Protein AF-A0A1I8BKL0-F1 (afdb_monomer_lite)

pLDDT: mean 71.6, std 10.9, range [44.88, 91.62]

Sequence (167 aa):
MDSFYVILPSNTNSVDGNTTSNFTVRMPDTLELDSSWTVALSNIIYPFSFSLLGDSDEQESITIFRRYGEKLVSIRIEIPDLSFASEEALEEALNAVLLDTWKKELERERLEEEVKREEKENEKRRQELLTVGMVWERKRRAVLSIIEQFDTHGYFDLNTDELNAFI

Radius of gyration: 40.48 Å; chains: 1; bounding box: 71×32×121 Å

Foldseek 3Di:
DQDDDDDFDLDDPPDPPRDLQRDDGDDPDDDDPVDDDDDDDPDDDRDPFPLGNDPDPDFDWDWDWDDDPPDTDIDIQGDPNDGDPDPVSSVVSVVVSVVVSVVVVVVVVVVVVVVVVVVVVVVVVVVVVVVVVVLVVLVVVLVVVQVVCCVVPVDDPDPPVVVVVSD

Structure (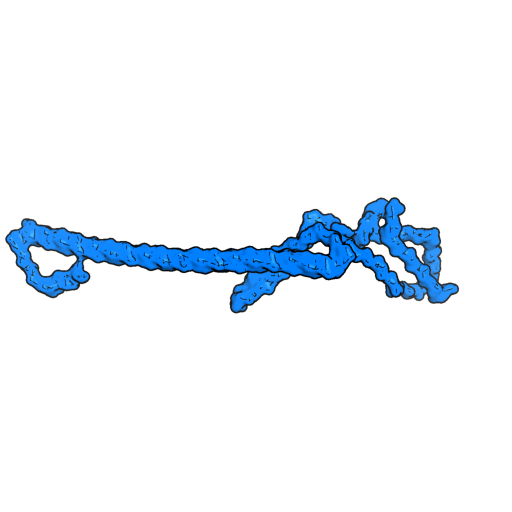mmCIF, N/CA/C/O backbone):
data_AF-A0A1I8BKL0-F1
#
_entry.id   AF-A0A1I8BKL0-F1
#
loop_
_atom_site.group_PDB
_atom_site.id
_atom_site.type_symbol
_atom_site.label_atom_id
_atom_site.label_alt_id
_atom_site.label_comp_id
_atom_site.label_asym_id
_atom_site.label_entity_id
_atom_site.label_seq_id
_atom_site.pdbx_PDB_ins_code
_atom_site.Cartn_x
_atom_site.Cartn_y
_atom_site.Cartn_z
_atom_site.occupancy
_atom_site.B_iso_or_equiv
_atom_site.auth_seq_id
_atom_site.auth_comp_id
_atom_site.auth_asym_id
_atom_site.auth_atom_id
_atom_site.pdbx_PDB_model_num
ATOM 1 N N . MET A 1 1 ? 16.391 0.594 -55.571 1.00 56.19 1 MET A N 1
ATOM 2 C CA . MET A 1 1 ? 16.512 -0.005 -54.226 1.00 56.19 1 MET A CA 1
ATOM 3 C C . MET A 1 1 ? 15.110 0.026 -53.678 1.00 56.19 1 MET A C 1
ATOM 5 O O . MET A 1 1 ? 14.594 1.120 -53.519 1.00 56.19 1 MET A O 1
ATOM 9 N N . ASP A 1 2 ? 14.483 -1.129 -53.479 1.00 72.56 2 ASP A N 1
ATOM 10 C CA . ASP A 1 2 ? 13.036 -1.177 -53.204 1.00 72.56 2 ASP A CA 1
ATOM 11 C C . ASP A 1 2 ? 12.743 -1.310 -51.699 1.00 72.56 2 ASP A C 1
ATOM 13 O O . ASP A 1 2 ? 11.611 -1.160 -51.252 1.00 72.56 2 ASP A O 1
ATOM 17 N N . SER A 1 3 ? 13.786 -1.556 -50.902 1.00 76.00 3 SER A N 1
ATOM 18 C CA . SER A 1 3 ? 13.759 -1.599 -49.441 1.00 76.00 3 SER A CA 1
ATOM 19 C C . SER A 1 3 ? 15.173 -1.429 -48.889 1.00 76.00 3 SER A C 1
ATOM 21 O O . SER A 1 3 ? 16.133 -1.904 -49.503 1.00 76.00 3 SER A O 1
ATOM 23 N N . PHE A 1 4 ? 15.307 -0.817 -47.718 1.00 81.44 4 PHE A N 1
ATOM 24 C CA . PHE A 1 4 ? 16.568 -0.703 -46.987 1.00 81.44 4 PHE A CA 1
ATOM 25 C C . PHE A 1 4 ? 16.316 -0.787 -45.478 1.00 81.44 4 PHE A C 1
ATOM 27 O O . PHE A 1 4 ? 15.192 -0.595 -45.015 1.00 81.44 4 PHE A O 1
ATOM 34 N N . TYR A 1 5 ? 17.371 -1.076 -44.718 1.00 79.81 5 TYR A N 1
ATOM 35 C CA . TYR A 1 5 ? 17.339 -1.100 -43.259 1.00 79.81 5 TYR A CA 1
ATOM 36 C C . TYR A 1 5 ? 18.160 0.056 -42.707 1.00 79.81 5 TYR A C 1
ATOM 38 O O . TYR A 1 5 ? 19.262 0.325 -43.181 1.00 79.81 5 TYR A O 1
ATOM 46 N N . VAL A 1 6 ? 17.629 0.704 -41.675 1.00 76.25 6 VAL A N 1
ATOM 47 C CA . VAL A 1 6 ? 18.333 1.735 -40.916 1.00 76.25 6 VAL A CA 1
ATOM 48 C C . VAL A 1 6 ? 18.503 1.238 -39.489 1.00 76.25 6 VAL A C 1
ATOM 50 O O . VAL A 1 6 ? 17.547 0.766 -38.876 1.00 76.25 6 VAL A O 1
ATOM 53 N N . ILE A 1 7 ? 19.719 1.358 -38.961 1.00 79.50 7 ILE A N 1
ATOM 54 C CA . ILE A 1 7 ? 20.024 1.080 -37.559 1.00 79.50 7 ILE A CA 1
ATOM 55 C C . ILE A 1 7 ? 20.114 2.415 -36.819 1.00 79.50 7 ILE A C 1
ATOM 57 O O . ILE A 1 7 ? 20.883 3.290 -37.210 1.00 79.50 7 ILE A O 1
ATOM 61 N N . LEU A 1 8 ? 19.332 2.555 -35.748 1.00 77.69 8 LEU A N 1
ATOM 62 C CA . LEU A 1 8 ? 19.233 3.770 -34.940 1.00 77.69 8 LEU A CA 1
ATOM 63 C C . LEU A 1 8 ? 19.754 3.511 -33.518 1.00 77.69 8 LEU A C 1
ATOM 65 O O . LEU A 1 8 ? 18.974 3.106 -32.656 1.00 77.69 8 LEU A O 1
ATOM 69 N N . PRO A 1 9 ? 21.059 3.693 -33.248 1.00 75.81 9 PRO A N 1
ATOM 70 C CA . PRO A 1 9 ? 21.592 3.530 -31.901 1.00 75.81 9 PRO A CA 1
ATOM 71 C C . PRO A 1 9 ? 21.177 4.701 -30.996 1.00 75.81 9 PRO A C 1
ATOM 73 O O . PRO A 1 9 ? 21.372 5.862 -31.347 1.00 75.81 9 PRO A O 1
ATOM 76 N N . SER A 1 10 ? 20.660 4.395 -29.802 1.00 67.81 10 SER A N 1
ATOM 77 C CA . SER A 1 10 ? 20.346 5.391 -28.761 1.00 67.81 10 SER A CA 1
ATOM 78 C C . SER A 1 10 ? 21.594 6.001 -28.113 1.00 67.81 10 SER A C 1
ATOM 80 O O . SER A 1 10 ? 21.545 7.089 -27.547 1.00 67.81 10 SER A O 1
ATOM 82 N N . ASN A 1 11 ? 22.741 5.326 -28.235 1.00 63.75 11 ASN A N 1
ATOM 83 C CA . ASN A 1 11 ? 24.040 5.854 -27.839 1.00 63.75 11 ASN A CA 1
ATOM 84 C C . ASN A 1 11 ? 24.439 6.923 -28.857 1.00 63.75 11 ASN A C 1
ATOM 86 O O . ASN A 1 11 ? 24.824 6.610 -29.980 1.00 63.75 11 ASN A O 1
ATOM 90 N N . THR A 1 12 ? 24.307 8.185 -28.471 1.00 54.59 12 THR A N 1
ATOM 91 C CA . THR A 1 12 ? 24.914 9.301 -29.187 1.00 54.59 12 THR A CA 1
ATOM 92 C C . THR A 1 12 ? 25.117 10.465 -28.218 1.00 54.59 12 THR A C 1
ATOM 94 O O . THR A 1 12 ? 24.284 11.360 -28.119 1.00 54.59 12 THR A O 1
ATOM 97 N N . ASN A 1 13 ? 26.296 10.540 -27.590 1.00 55.38 13 ASN A N 1
ATOM 98 C CA . ASN A 1 13 ? 26.829 11.782 -26.994 1.00 55.38 13 ASN A CA 1
ATOM 99 C C . ASN A 1 13 ? 27.074 12.888 -28.058 1.00 55.38 13 ASN A C 1
ATOM 101 O O . ASN A 1 13 ? 27.888 13.783 -27.859 1.00 55.38 13 ASN A O 1
ATOM 105 N N . SER A 1 14 ? 26.454 12.789 -29.238 1.00 60.97 14 SER A N 1
ATOM 106 C CA . SER A 1 14 ? 26.679 13.650 -30.398 1.00 60.97 14 SER A CA 1
ATOM 107 C C . SER A 1 14 ? 25.570 14.682 -30.614 1.00 60.97 14 SER A C 1
ATOM 109 O O . SER A 1 14 ? 25.695 15.508 -31.518 1.00 60.97 14 SER A O 1
ATOM 111 N N . VAL A 1 15 ? 24.478 14.624 -29.842 1.00 67.62 15 VAL A N 1
ATOM 112 C CA . VAL A 1 15 ? 23.394 15.616 -29.858 1.00 67.62 15 VAL A CA 1
ATOM 113 C C . VAL A 1 15 ? 23.089 16.029 -28.420 1.00 67.62 15 VAL A C 1
ATOM 115 O O . VAL A 1 15 ? 22.741 15.187 -27.593 1.00 67.62 15 VAL A O 1
ATOM 118 N N . ASP A 1 16 ? 23.245 17.322 -28.131 1.00 73.44 16 ASP A N 1
ATOM 119 C CA . ASP A 1 16 ? 22.960 17.887 -26.811 1.00 73.44 16 ASP A CA 1
ATOM 120 C C . ASP A 1 16 ? 21.488 17.665 -26.435 1.00 73.44 16 ASP A C 1
ATOM 122 O O . ASP A 1 16 ? 20.587 17.935 -27.231 1.00 73.44 16 ASP A O 1
ATOM 126 N N . GLY A 1 17 ? 21.253 17.192 -25.208 1.00 70.81 17 GLY A N 1
ATOM 127 C CA . GLY A 1 17 ? 19.912 16.950 -24.667 1.00 70.81 17 GLY A CA 1
ATOM 128 C C . GLY A 1 17 ? 19.340 15.549 -24.909 1.00 70.81 17 GLY A C 1
ATOM 129 O O . GLY A 1 17 ? 18.208 15.302 -24.508 1.00 70.81 17 GLY A O 1
ATOM 130 N N . ASN A 1 18 ? 20.090 14.629 -25.523 1.00 72.38 18 ASN A N 1
ATOM 131 C CA . ASN A 1 18 ? 19.670 13.229 -25.612 1.00 72.38 18 ASN A CA 1
ATOM 132 C C . ASN A 1 18 ? 19.660 12.562 -24.221 1.00 72.38 18 ASN A C 1
ATOM 134 O O . ASN A 1 18 ? 20.654 12.607 -23.495 1.00 72.38 18 ASN A O 1
ATOM 138 N N . THR A 1 19 ? 18.564 11.881 -23.891 1.00 68.31 19 THR A N 1
ATOM 139 C CA . THR A 1 19 ? 18.414 10.986 -22.735 1.00 68.31 19 THR A CA 1
ATOM 140 C C . THR A 1 19 ? 18.167 9.547 -23.201 1.00 68.31 19 THR A C 1
ATOM 142 O O . THR A 1 19 ? 17.929 9.282 -24.381 1.00 68.31 19 THR A O 1
ATOM 145 N N . THR A 1 20 ? 18.206 8.584 -22.277 1.00 67.00 20 THR A N 1
ATOM 146 C CA . THR A 1 20 ? 17.934 7.165 -22.577 1.00 67.00 20 THR A CA 1
ATOM 147 C C . THR A 1 20 ? 16.506 6.934 -23.092 1.00 67.00 20 THR A C 1
ATOM 149 O O . THR A 1 20 ? 16.283 6.026 -23.893 1.00 67.00 20 THR A O 1
ATOM 152 N N . SER A 1 21 ? 15.543 7.753 -22.657 1.00 66.19 21 SER A N 1
ATOM 153 C CA . SER A 1 21 ? 14.125 7.687 -23.040 1.00 66.19 21 SER A CA 1
ATOM 154 C C . SER A 1 21 ? 13.748 8.638 -24.182 1.00 66.19 21 SER A C 1
ATOM 156 O O . SER A 1 21 ? 12.718 8.431 -24.824 1.00 66.19 21 SER A O 1
ATOM 158 N N . ASN A 1 22 ? 14.564 9.658 -24.466 1.00 71.44 22 ASN A N 1
ATOM 159 C CA . ASN A 1 22 ? 14.308 10.665 -25.492 1.00 71.44 22 ASN A CA 1
ATOM 160 C C . ASN A 1 22 ? 15.607 11.042 -26.212 1.00 71.44 22 ASN A C 1
ATOM 162 O O . ASN A 1 22 ? 16.426 11.794 -25.688 1.00 71.44 22 ASN A O 1
ATOM 166 N N . PHE A 1 23 ? 15.798 10.539 -27.430 1.00 71.19 23 PHE A N 1
ATOM 167 C CA . PHE A 1 23 ? 17.013 10.794 -28.195 1.00 71.19 23 PHE A CA 1
ATOM 168 C C . PHE A 1 23 ? 16.726 11.079 -29.666 1.00 71.19 23 PHE A C 1
ATOM 170 O O . PHE A 1 23 ? 15.824 10.515 -30.285 1.00 71.19 23 PHE A O 1
ATOM 177 N N . THR A 1 24 ? 17.562 11.936 -30.244 1.00 78.69 24 THR A N 1
ATOM 178 C CA . THR A 1 24 ? 17.632 12.189 -31.681 1.00 78.69 24 THR A CA 1
ATOM 179 C C . THR A 1 24 ? 18.916 11.584 -32.237 1.00 78.69 24 THR A C 1
ATOM 181 O O . THR A 1 24 ? 20.012 11.900 -31.771 1.00 78.69 24 THR A O 1
ATOM 184 N N . VAL A 1 25 ? 18.793 10.743 -33.267 1.00 76.38 25 VAL A N 1
ATOM 185 C CA . VAL A 1 25 ? 19.938 10.150 -33.976 1.00 76.38 25 VAL A CA 1
ATOM 186 C C . VAL A 1 25 ? 20.202 10.932 -35.256 1.00 76.38 25 VAL A C 1
ATOM 188 O O . VAL A 1 25 ? 19.297 11.138 -36.066 1.00 76.38 25 VAL A O 1
ATOM 191 N N . ARG A 1 26 ? 21.455 11.343 -35.472 1.00 74.62 26 ARG A N 1
ATOM 192 C CA . ARG A 1 26 ? 21.889 11.872 -36.771 1.00 74.62 26 ARG A CA 1
ATOM 193 C C . ARG A 1 26 ? 22.262 10.713 -37.685 1.00 74.62 26 ARG A C 1
ATOM 195 O O . ARG A 1 26 ? 23.155 9.936 -37.358 1.00 74.62 26 ARG A O 1
ATOM 202 N N . MET A 1 27 ? 21.582 10.614 -38.822 1.00 73.00 27 MET A N 1
ATOM 203 C CA . MET A 1 27 ? 21.928 9.633 -39.848 1.00 73.00 27 MET A CA 1
ATOM 204 C C . MET A 1 27 ? 23.278 9.989 -40.488 1.00 73.00 27 MET A C 1
ATOM 206 O O . MET A 1 27 ? 23.558 11.178 -40.663 1.00 73.00 27 MET A O 1
ATOM 210 N N . PRO A 1 28 ? 24.102 8.992 -40.858 1.00 70.25 28 PRO A N 1
ATOM 211 C CA . PRO A 1 28 ? 25.355 9.231 -41.572 1.00 70.25 28 PRO A CA 1
ATOM 212 C C . PRO A 1 28 ? 25.120 9.793 -42.980 1.00 70.25 28 PRO A C 1
ATOM 214 O O . PRO A 1 28 ? 25.863 10.669 -43.411 1.00 70.25 28 PRO A O 1
ATOM 217 N N . ASP A 1 29 ? 24.052 9.344 -43.645 1.00 76.06 29 ASP A N 1
ATOM 218 C CA . ASP A 1 29 ? 23.676 9.759 -44.993 1.00 76.06 29 ASP A CA 1
ATOM 219 C C . ASP A 1 29 ? 22.251 10.323 -45.013 1.00 76.06 29 ASP A C 1
ATOM 221 O O . ASP A 1 29 ? 21.379 9.912 -44.239 1.00 76.06 29 ASP A O 1
ATOM 225 N N . THR A 1 30 ? 22.003 11.273 -45.918 1.00 77.62 30 THR A N 1
ATOM 226 C CA . THR A 1 30 ? 20.653 11.801 -46.152 1.00 77.62 30 THR A CA 1
ATOM 227 C C . THR A 1 30 ? 19.870 10.800 -46.992 1.00 77.62 30 THR A C 1
ATOM 229 O O . THR A 1 30 ? 20.302 10.426 -48.078 1.00 77.62 30 THR A O 1
ATOM 232 N N . LEU A 1 31 ? 18.720 10.357 -46.486 1.00 75.19 31 LEU A N 1
ATOM 233 C CA . LEU A 1 31 ? 17.823 9.472 -47.222 1.00 75.19 31 LEU A CA 1
ATOM 234 C C . LEU A 1 31 ? 16.907 10.313 -48.117 1.00 75.19 31 LEU A C 1
ATOM 236 O O . LEU A 1 31 ? 16.059 11.051 -47.616 1.00 75.19 31 LEU A O 1
ATOM 240 N N . GLU A 1 32 ? 17.070 10.190 -49.432 1.00 75.06 32 GLU A N 1
ATOM 241 C CA . GLU A 1 32 ? 16.181 10.803 -50.424 1.00 75.06 32 GLU A CA 1
ATOM 242 C C . GLU A 1 32 ? 14.934 9.923 -50.599 1.00 75.06 32 GLU A C 1
ATOM 244 O O . GLU A 1 32 ? 14.974 8.841 -51.187 1.00 75.06 32 GLU A O 1
ATOM 249 N N . LEU A 1 33 ? 13.818 10.358 -50.008 1.00 75.25 33 LEU A N 1
ATOM 250 C CA . LEU A 1 33 ? 12.539 9.646 -50.021 1.00 75.25 33 LEU A CA 1
ATOM 251 C C . LEU A 1 33 ? 11.576 10.286 -51.029 1.00 75.25 33 LEU A C 1
ATOM 253 O O . LEU A 1 33 ? 10.507 10.766 -50.665 1.00 75.25 33 LEU A O 1
ATOM 257 N N . ASP A 1 34 ? 11.949 10.275 -52.308 1.00 72.25 34 ASP A N 1
ATOM 258 C CA . ASP A 1 34 ? 11.250 10.995 -53.390 1.00 72.25 34 ASP A CA 1
ATOM 259 C C . ASP A 1 34 ? 9.860 10.423 -53.766 1.00 72.25 34 ASP A C 1
ATOM 261 O O . ASP A 1 34 ? 9.187 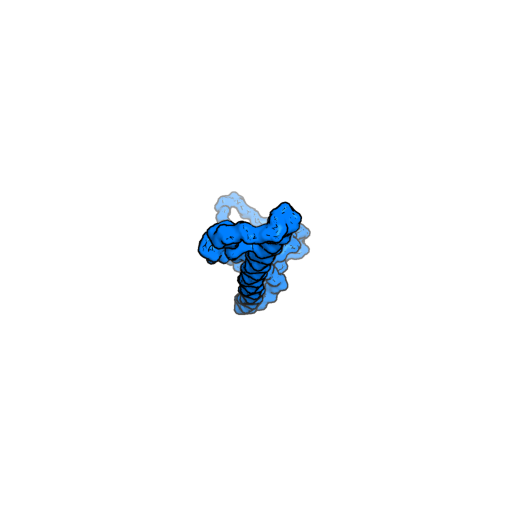10.919 -54.670 1.00 72.25 34 ASP A O 1
ATOM 265 N N . SER A 1 35 ? 9.401 9.373 -53.077 1.00 74.81 35 SER A N 1
ATOM 266 C CA . SER A 1 35 ? 8.136 8.662 -53.320 1.00 74.81 35 SER A CA 1
ATOM 267 C C . SER A 1 35 ? 7.406 8.318 -52.013 1.00 74.81 35 SER A C 1
ATOM 269 O O . SER A 1 35 ? 7.910 8.554 -50.921 1.00 74.81 35 SER A O 1
ATOM 271 N N . SER A 1 36 ? 6.205 7.735 -52.085 1.00 77.31 36 SER A N 1
ATOM 272 C CA . SER A 1 36 ? 5.470 7.285 -50.892 1.00 77.31 36 SER A CA 1
ATOM 273 C C . SER A 1 36 ? 6.113 6.039 -50.271 1.00 77.31 36 SER A C 1
ATOM 275 O O . SER A 1 36 ? 5.828 4.914 -50.674 1.00 77.31 36 SER A O 1
ATOM 277 N N . TRP A 1 37 ? 6.981 6.243 -49.282 1.00 78.56 37 TRP A N 1
ATOM 278 C CA . TRP A 1 37 ? 7.606 5.173 -48.503 1.00 78.56 37 TRP A CA 1
ATOM 279 C C . TRP A 1 37 ? 6.759 4.801 -47.283 1.00 78.56 37 TRP A C 1
ATOM 281 O O . TRP A 1 37 ? 6.137 5.654 -46.654 1.00 78.56 37 TRP A O 1
ATOM 291 N N . THR A 1 38 ? 6.752 3.515 -46.929 1.00 76.75 38 THR A N 1
ATOM 292 C CA . THR A 1 38 ? 6.183 3.013 -45.670 1.00 76.75 38 THR A CA 1
ATOM 293 C C . THR A 1 38 ? 7.320 2.514 -44.794 1.00 76.75 38 THR A C 1
ATOM 295 O O . THR A 1 38 ? 8.198 1.797 -45.270 1.00 76.75 38 THR A O 1
ATOM 298 N N . VAL A 1 39 ? 7.302 2.890 -43.519 1.00 78.56 39 VAL A N 1
ATOM 299 C CA . VAL A 1 39 ? 8.321 2.493 -42.544 1.00 78.56 39 VAL A CA 1
ATOM 300 C C . VAL A 1 39 ? 7.686 1.557 -41.524 1.00 78.56 39 VAL A C 1
ATOM 302 O O . VAL A 1 39 ? 6.559 1.778 -41.086 1.00 78.56 39 VAL A O 1
ATOM 305 N N . ALA A 1 40 ? 8.418 0.514 -41.142 1.00 72.69 40 ALA A N 1
ATOM 306 C CA . ALA A 1 40 ? 8.028 -0.415 -40.094 1.00 72.69 40 ALA A CA 1
ATOM 307 C C . ALA A 1 40 ? 9.218 -0.687 -39.170 1.00 72.69 40 ALA A C 1
ATOM 309 O O . ALA A 1 40 ? 10.365 -0.760 -39.615 1.00 72.69 40 ALA A O 1
ATOM 310 N N . LEU A 1 41 ? 8.939 -0.858 -37.879 1.00 76.69 41 LEU A N 1
ATOM 311 C CA . LEU A 1 41 ? 9.938 -1.288 -36.910 1.00 76.69 41 LEU A CA 1
ATOM 312 C C . LEU A 1 41 ? 10.233 -2.776 -37.127 1.00 76.69 41 LEU A C 1
ATOM 314 O O . LEU A 1 41 ? 9.356 -3.613 -36.934 1.00 76.69 41 LEU A O 1
ATOM 318 N N . SER A 1 42 ? 11.463 -3.104 -37.528 1.00 76.25 42 SER A N 1
ATOM 319 C CA . SER A 1 42 ? 11.858 -4.500 -37.762 1.00 76.25 42 SER A CA 1
ATOM 320 C C . SER A 1 42 ? 12.416 -5.188 -36.518 1.00 76.25 42 SER A C 1
ATOM 322 O O . SER A 1 42 ? 12.222 -6.390 -36.360 1.00 76.25 42 SER A O 1
ATOM 324 N N . ASN A 1 43 ? 13.169 -4.472 -35.683 1.00 69.44 43 ASN A N 1
ATOM 325 C CA . ASN A 1 43 ? 13.800 -5.014 -34.483 1.00 69.44 43 ASN A CA 1
ATOM 326 C C . ASN A 1 43 ? 14.094 -3.863 -33.510 1.00 69.44 43 ASN A C 1
ATOM 328 O O . ASN A 1 43 ? 14.461 -2.772 -33.947 1.00 69.44 43 ASN A O 1
ATOM 332 N N . ILE A 1 44 ? 13.936 -4.111 -32.213 1.00 78.56 44 ILE A N 1
ATOM 333 C CA . ILE A 1 44 ? 14.306 -3.195 -31.139 1.00 78.56 44 ILE A CA 1
ATOM 334 C C . ILE A 1 44 ? 15.089 -3.969 -30.078 1.00 78.56 44 ILE A C 1
ATOM 336 O O . ILE A 1 44 ? 14.646 -5.009 -29.597 1.00 78.56 44 ILE A O 1
ATOM 340 N N . ILE A 1 45 ? 16.260 -3.447 -29.715 1.00 70.62 45 ILE A N 1
ATOM 341 C CA . ILE A 1 45 ? 17.060 -3.950 -28.598 1.00 70.62 45 ILE A CA 1
ATOM 342 C C . ILE A 1 45 ? 16.916 -2.936 -27.473 1.00 70.62 45 ILE A C 1
ATOM 344 O O . ILE A 1 45 ? 17.391 -1.807 -27.589 1.00 70.62 45 ILE A O 1
ATOM 348 N N . TYR A 1 46 ? 16.230 -3.340 -26.410 1.00 65.25 46 TYR A N 1
ATOM 349 C CA . TYR A 1 46 ? 15.955 -2.497 -25.255 1.00 65.25 46 TYR A CA 1
ATOM 350 C C . TYR A 1 46 ? 16.812 -2.956 -24.065 1.00 65.25 46 TYR A C 1
ATOM 352 O O . TYR A 1 46 ? 16.803 -4.151 -23.758 1.00 65.25 46 TYR A O 1
ATOM 360 N N . PRO A 1 47 ? 17.598 -2.071 -23.421 1.00 61.41 47 PRO A N 1
ATOM 361 C CA . PRO A 1 47 ? 18.427 -2.455 -22.283 1.00 61.41 47 PRO A CA 1
ATOM 362 C C . PRO A 1 47 ? 17.565 -2.851 -21.073 1.00 61.41 47 PRO A C 1
ATOM 364 O O . PRO A 1 47 ? 16.530 -2.252 -20.808 1.00 61.41 47 PRO A O 1
ATOM 367 N N . PHE A 1 48 ? 18.016 -3.868 -20.335 1.00 51.84 48 PHE A N 1
ATOM 368 C CA . PHE A 1 48 ? 17.276 -4.520 -19.243 1.00 51.84 48 PHE A CA 1
ATOM 369 C C . PHE A 1 48 ? 17.192 -3.688 -17.942 1.00 51.84 48 PHE A C 1
ATOM 371 O O . PHE A 1 48 ? 16.448 -4.037 -17.032 1.00 51.84 48 PHE A O 1
ATOM 378 N N . SER A 1 49 ? 17.938 -2.583 -17.825 1.00 52.75 49 SER A N 1
ATOM 379 C CA . SER A 1 49 ? 18.014 -1.782 -16.595 1.00 52.75 49 SER A CA 1
ATOM 380 C C . SER A 1 49 ? 17.142 -0.520 -16.659 1.00 52.75 49 SER A C 1
ATOM 382 O O . SER A 1 49 ? 17.446 0.411 -17.405 1.00 52.75 49 SER A O 1
ATOM 384 N N . PHE A 1 50 ? 16.097 -0.485 -15.828 1.00 50.31 50 PHE A N 1
ATOM 385 C CA . PHE A 1 50 ? 15.052 0.550 -15.758 1.00 50.31 50 PHE A CA 1
ATOM 386 C C . PHE A 1 50 ? 15.409 1.805 -14.948 1.00 50.31 50 PHE A C 1
ATOM 388 O O . PHE A 1 50 ? 14.596 2.716 -14.861 1.00 50.31 50 PHE A O 1
ATOM 395 N N . SER A 1 51 ? 16.606 1.902 -14.367 1.00 48.31 51 SER A N 1
ATOM 396 C CA . SER A 1 51 ? 16.891 2.901 -13.323 1.00 48.31 51 SER A CA 1
ATOM 397 C C . SER A 1 51 ? 16.883 4.378 -13.766 1.00 48.31 51 SER A C 1
ATOM 399 O O . SER A 1 51 ? 17.176 5.235 -12.944 1.00 48.31 51 SER A O 1
ATOM 401 N N . LEU A 1 52 ? 16.601 4.701 -15.037 1.00 44.88 52 LEU A N 1
ATOM 402 C CA . LEU A 1 52 ? 16.690 6.065 -15.589 1.00 44.88 52 LEU A CA 1
ATOM 403 C C . LEU A 1 52 ? 15.668 6.345 -16.714 1.00 44.88 52 LEU A C 1
ATOM 405 O O . LEU A 1 52 ? 15.994 7.017 -17.693 1.00 44.88 52 LEU A O 1
ATOM 409 N N . LEU A 1 53 ? 14.450 5.797 -16.644 1.00 48.88 53 LEU A N 1
ATOM 410 C CA . LEU A 1 53 ? 13.403 6.096 -17.641 1.00 48.88 53 LEU A CA 1
ATOM 411 C C . LEU A 1 53 ? 12.471 7.252 -17.255 1.00 48.88 53 LEU A C 1
ATOM 413 O O . LEU A 1 53 ? 11.679 7.681 -18.094 1.00 48.88 53 LEU A O 1
ATOM 417 N N . GLY A 1 54 ? 12.609 7.812 -16.053 1.00 45.34 54 GLY A N 1
ATOM 418 C CA . GLY A 1 54 ? 11.936 9.043 -15.650 1.00 45.34 54 GLY A CA 1
ATOM 419 C C . GLY A 1 54 ? 12.930 10.186 -15.467 1.00 45.34 54 GLY A C 1
ATOM 420 O O . GLY A 1 54 ? 13.837 10.079 -14.652 1.00 45.34 54 GLY A O 1
ATOM 421 N N . ASP A 1 55 ? 12.715 11.310 -16.153 1.00 48.75 55 ASP A N 1
ATOM 422 C CA . ASP A 1 55 ? 13.301 12.625 -15.810 1.00 48.75 55 ASP A CA 1
ATOM 423 C C . ASP A 1 55 ? 12.677 13.212 -14.516 1.00 48.75 55 ASP A C 1
ATOM 425 O O . ASP A 1 55 ? 12.688 14.421 -14.289 1.00 48.75 55 ASP A O 1
ATOM 429 N N . SER A 1 56 ? 12.065 12.378 -13.674 1.00 51.97 56 SER A N 1
ATOM 430 C CA . SER A 1 56 ? 11.383 12.792 -12.454 1.00 51.97 56 SER A CA 1
ATOM 431 C C . SER A 1 56 ? 12.153 12.304 -11.237 1.00 51.97 56 SER A C 1
ATOM 433 O O . SER A 1 56 ? 12.332 11.102 -11.077 1.00 51.97 56 SER A O 1
ATOM 435 N N . ASP A 1 57 ? 12.476 13.216 -10.319 1.00 54.94 57 ASP A N 1
ATOM 436 C CA . ASP A 1 57 ? 12.930 12.930 -8.943 1.00 54.94 57 ASP A CA 1
ATOM 437 C C . ASP A 1 57 ? 11.888 12.137 -8.105 1.00 54.94 57 ASP A C 1
ATOM 439 O O . ASP A 1 57 ? 11.993 12.030 -6.882 1.00 54.94 57 ASP A O 1
ATOM 443 N N . GLU A 1 58 ? 10.829 11.623 -8.734 1.00 55.84 58 GLU A N 1
ATOM 444 C CA . GLU A 1 58 ? 9.738 10.908 -8.093 1.00 55.84 58 GLU A CA 1
ATOM 445 C C . GLU A 1 58 ? 10.015 9.406 -8.114 1.00 55.84 58 GLU A C 1
ATOM 447 O O . GLU A 1 58 ? 10.052 8.773 -9.167 1.00 55.84 58 GLU A O 1
ATOM 452 N N . GLN A 1 59 ? 10.173 8.838 -6.919 1.00 59.19 59 GLN A N 1
ATOM 453 C CA . GLN A 1 59 ? 10.338 7.406 -6.720 1.00 59.19 59 GLN A CA 1
ATOM 454 C C . GLN A 1 59 ? 9.120 6.639 -7.258 1.00 59.19 59 GLN A C 1
ATOM 456 O O . GLN A 1 59 ? 7.972 6.904 -6.867 1.00 59.19 59 GLN A O 1
ATOM 461 N N . GLU A 1 60 ? 9.366 5.679 -8.154 1.00 62.75 60 GLU A N 1
ATOM 462 C CA . GLU A 1 60 ? 8.309 4.847 -8.723 1.00 62.75 60 GLU A CA 1
ATOM 463 C C . GLU A 1 60 ? 7.598 4.061 -7.613 1.00 62.75 60 GLU A C 1
ATOM 465 O O . GLU A 1 60 ? 8.203 3.585 -6.651 1.00 62.75 60 GLU A O 1
ATOM 470 N N . SER A 1 61 ? 6.273 3.937 -7.709 1.00 64.94 61 SER A N 1
ATOM 471 C CA . SER A 1 61 ? 5.488 3.266 -6.673 1.00 64.94 61 SER A CA 1
ATOM 472 C C . SER A 1 61 ? 4.325 2.477 -7.253 1.00 64.94 61 SER A C 1
ATOM 474 O O . SER A 1 61 ? 3.653 2.919 -8.185 1.00 64.94 61 SER A O 1
ATOM 476 N N . ILE A 1 62 ? 4.057 1.318 -6.661 1.00 66.94 62 ILE A N 1
ATOM 477 C CA . ILE A 1 62 ? 2.914 0.463 -6.975 1.00 66.94 62 ILE A CA 1
ATOM 478 C C . ILE A 1 62 ? 1.831 0.737 -5.937 1.00 66.94 62 ILE A C 1
ATOM 480 O O . ILE A 1 62 ? 2.072 0.668 -4.734 1.00 66.94 62 ILE A O 1
ATOM 484 N N . THR A 1 63 ? 0.612 1.027 -6.391 1.00 70.12 63 THR A N 1
ATOM 485 C CA . THR A 1 63 ? -0.548 1.135 -5.495 1.00 70.12 63 THR A CA 1
ATOM 486 C C . THR A 1 63 ? -1.379 -0.137 -5.577 1.00 70.12 63 THR A C 1
ATOM 488 O O . THR A 1 63 ? -1.916 -0.469 -6.633 1.00 70.12 63 THR A O 1
ATOM 491 N N . ILE A 1 64 ? -1.515 -0.838 -4.453 1.00 71.31 64 ILE A N 1
ATOM 492 C CA . ILE A 1 64 ? -2.350 -2.033 -4.326 1.00 71.31 64 ILE A CA 1
ATOM 493 C C . ILE A 1 64 ? -3.655 -1.649 -3.636 1.00 71.31 64 ILE A C 1
ATOM 495 O O . ILE A 1 64 ? -3.655 -1.080 -2.546 1.00 71.31 64 ILE A O 1
ATOM 499 N N . PHE A 1 65 ? -4.782 -1.997 -4.252 1.00 71.00 65 PHE A N 1
ATOM 500 C CA . PHE A 1 65 ? -6.102 -1.808 -3.658 1.00 71.00 65 PHE A CA 1
ATOM 501 C C . PHE A 1 65 ? -6.583 -3.115 -3.030 1.00 71.00 65 PHE A C 1
ATOM 503 O O . PHE A 1 65 ? -6.848 -4.094 -3.728 1.00 71.00 65 PHE A O 1
ATOM 510 N N . ARG A 1 66 ? -6.731 -3.130 -1.704 1.00 64.31 66 ARG A N 1
ATOM 511 C CA . ARG A 1 66 ? -7.291 -4.259 -0.957 1.00 64.31 66 ARG A CA 1
ATOM 512 C C . ARG A 1 66 ? -8.732 -3.965 -0.568 1.00 64.31 66 ARG A C 1
ATOM 514 O O . ARG A 1 66 ? -9.038 -2.914 -0.011 1.00 64.31 66 ARG A O 1
ATOM 521 N N . ARG A 1 67 ? -9.628 -4.914 -0.833 1.00 62.06 67 ARG A N 1
ATOM 522 C CA . ARG A 1 67 ? -11.042 -4.814 -0.458 1.00 62.06 67 ARG A CA 1
ATOM 523 C C . ARG A 1 67 ? -11.337 -5.676 0.769 1.00 62.06 67 ARG A C 1
ATOM 525 O O . ARG A 1 67 ? -11.155 -6.888 0.726 1.00 62.06 67 ARG A O 1
ATOM 532 N N . TYR A 1 68 ? -11.845 -5.055 1.829 1.00 65.25 68 TYR A N 1
ATOM 533 C CA . TYR A 1 68 ? -12.376 -5.708 3.027 1.00 65.25 68 TYR A CA 1
ATOM 534 C C . TYR A 1 68 ? -13.886 -5.481 3.086 1.00 65.25 68 TYR A C 1
ATOM 536 O O . TYR A 1 68 ? -14.356 -4.452 3.578 1.00 65.25 68 TYR A O 1
ATOM 544 N N . GLY A 1 69 ? -14.661 -6.416 2.536 1.00 69.75 69 GLY A N 1
ATOM 545 C CA . GLY A 1 69 ? -16.109 -6.243 2.400 1.00 69.75 69 GLY A CA 1
ATOM 546 C C . GLY A 1 69 ? -16.447 -5.001 1.563 1.00 69.75 69 GLY A C 1
ATOM 547 O O . GLY A 1 69 ? -16.211 -4.980 0.353 1.00 69.75 69 GLY A O 1
ATOM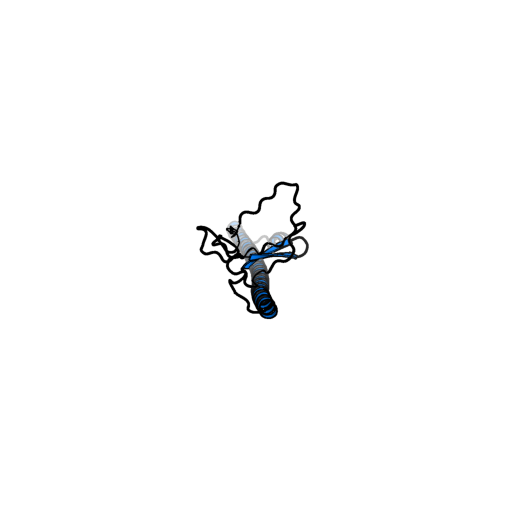 548 N N . GLU A 1 70 ? -16.980 -3.958 2.203 1.00 69.81 70 GLU A N 1
ATOM 549 C CA . GLU A 1 70 ? -17.304 -2.674 1.559 1.00 69.81 70 GLU A CA 1
ATOM 550 C C . GLU A 1 70 ? -16.168 -1.639 1.595 1.00 69.81 70 GLU A C 1
ATOM 552 O O . GLU A 1 70 ? -16.217 -0.663 0.850 1.00 69.81 70 GLU A O 1
ATOM 557 N N . LYS A 1 71 ? -15.125 -1.834 2.413 1.00 65.44 71 LYS A N 1
ATOM 558 C CA . LYS A 1 71 ? -14.000 -0.891 2.500 1.00 65.44 71 LYS A CA 1
ATOM 559 C C . LYS A 1 71 ? -12.923 -1.218 1.469 1.00 65.44 71 LYS A C 1
ATOM 561 O O . LYS A 1 71 ? -12.443 -2.348 1.414 1.00 65.44 71 LYS A O 1
ATOM 566 N N . LEU A 1 72 ? -12.517 -0.216 0.693 1.00 68.31 72 LEU A N 1
ATOM 567 C CA . LEU A 1 72 ? -11.346 -0.266 -0.183 1.00 68.31 72 LEU A CA 1
ATOM 568 C C . LEU A 1 72 ? -10.195 0.478 0.505 1.00 68.31 72 LEU A C 1
ATOM 570 O O . LEU A 1 72 ? -10.334 1.655 0.827 1.00 68.31 72 LEU A O 1
ATOM 574 N N . VAL A 1 73 ? -9.081 -0.205 0.739 1.00 72.62 73 VAL A N 1
ATOM 575 C CA . VAL A 1 73 ? -7.864 0.364 1.325 1.00 72.62 73 VAL A CA 1
ATOM 576 C C . VAL A 1 73 ? -6.786 0.373 0.250 1.00 72.62 73 VAL A C 1
ATOM 578 O O . VAL A 1 73 ? -6.497 -0.665 -0.345 1.00 72.62 73 VAL A O 1
ATOM 581 N N . SER A 1 74 ? -6.214 1.543 -0.023 1.00 75.31 74 SER A N 1
ATOM 582 C CA . SER A 1 74 ? -5.071 1.694 -0.924 1.00 75.31 74 SER A CA 1
ATOM 583 C C . SER A 1 74 ? -3.771 1.632 -0.130 1.00 75.31 74 SER A C 1
ATOM 585 O O . SER A 1 74 ? -3.588 2.411 0.804 1.00 75.31 74 SER A O 1
ATOM 587 N N . ILE A 1 75 ? -2.867 0.747 -0.528 1.00 71.44 75 ILE A N 1
ATOM 588 C CA . ILE A 1 75 ? -1.528 0.610 0.043 1.00 71.44 75 ILE A CA 1
ATOM 589 C C . ILE A 1 75 ? -0.538 1.023 -1.041 1.00 71.44 75 ILE A C 1
ATOM 591 O O . ILE A 1 75 ? -0.508 0.418 -2.114 1.00 71.44 75 ILE A O 1
ATOM 595 N N . ARG A 1 76 ? 0.242 2.074 -0.776 1.00 69.19 76 ARG A N 1
ATOM 596 C CA . ARG A 1 76 ? 1.315 2.524 -1.666 1.00 69.19 76 ARG A CA 1
ATOM 597 C C . ARG A 1 76 ? 2.604 1.816 -1.272 1.00 69.19 76 ARG A C 1
ATOM 599 O O . ARG A 1 76 ? 2.977 1.832 -0.103 1.00 69.19 76 ARG A O 1
ATOM 606 N N . ILE A 1 77 ? 3.253 1.206 -2.250 1.00 66.31 77 ILE A N 1
ATOM 607 C CA . ILE A 1 77 ? 4.506 0.479 -2.099 1.00 66.31 77 ILE A CA 1
ATOM 608 C C . ILE A 1 77 ? 5.528 1.179 -2.973 1.00 66.31 77 ILE A C 1
ATOM 610 O O . ILE A 1 77 ? 5.372 1.234 -4.191 1.00 66.31 77 ILE A O 1
ATOM 614 N N . GLU A 1 78 ? 6.539 1.757 -2.344 1.00 68.12 78 GLU A N 1
ATOM 615 C CA . GLU A 1 78 ? 7.658 2.365 -3.054 1.00 68.12 78 GLU A CA 1
ATOM 616 C C . GLU A 1 78 ? 8.506 1.252 -3.660 1.00 68.12 78 GLU A C 1
ATOM 618 O O . GLU A 1 78 ? 8.879 0.293 -2.976 1.00 68.12 78 GLU A O 1
ATOM 623 N N . ILE A 1 79 ? 8.758 1.349 -4.963 1.00 65.19 79 ILE A N 1
ATOM 624 C CA . ILE A 1 79 ? 9.681 0.445 -5.627 1.00 65.19 79 ILE A CA 1
ATOM 625 C C . ILE A 1 79 ? 11.084 0.926 -5.239 1.00 65.19 79 ILE A C 1
ATOM 627 O O . ILE A 1 79 ? 11.403 2.105 -5.413 1.00 65.19 79 ILE A O 1
ATOM 631 N N . PRO A 1 80 ? 11.921 0.065 -4.648 1.00 60.00 80 PRO A N 1
ATOM 632 C CA . PRO A 1 80 ? 13.295 0.437 -4.359 1.00 60.00 80 PRO A CA 1
ATOM 633 C C . PRO A 1 80 ? 14.066 0.670 -5.665 1.00 60.00 80 PRO A C 1
ATOM 635 O O . PRO A 1 80 ? 13.964 -0.132 -6.594 1.00 60.00 80 PRO A O 1
ATOM 638 N N . ASP A 1 81 ? 14.869 1.736 -5.705 1.00 56.38 81 ASP A N 1
ATOM 639 C CA . ASP A 1 81 ? 15.761 2.049 -6.825 1.00 56.38 81 ASP A CA 1
ATOM 640 C C . ASP A 1 81 ? 16.835 0.967 -6.950 1.00 56.38 81 ASP A C 1
ATOM 642 O O . ASP A 1 81 ? 17.883 1.005 -6.299 1.00 56.38 81 ASP A O 1
ATOM 646 N N . LEU A 1 82 ? 16.560 -0.055 -7.754 1.00 59.91 82 LEU A N 1
ATOM 647 C CA . LEU A 1 82 ? 17.437 -1.206 -7.889 1.00 59.91 82 LEU A CA 1
ATOM 648 C C . LEU A 1 82 ? 17.582 -1.593 -9.359 1.00 59.91 82 LEU A C 1
ATOM 650 O O . LEU A 1 82 ? 16.626 -1.867 -10.079 1.00 59.91 82 LEU A O 1
ATOM 654 N N . SER A 1 83 ? 18.836 -1.618 -9.801 1.00 55.41 83 SER A N 1
ATOM 655 C CA . SER A 1 83 ? 19.248 -2.266 -11.041 1.00 55.41 83 SER A CA 1
ATOM 656 C C . SER A 1 83 ? 19.333 -3.769 -10.779 1.00 55.41 83 SER A C 1
ATOM 658 O O . SER A 1 83 ? 20.267 -4.229 -10.118 1.00 55.41 83 SER A O 1
ATOM 660 N N . PHE A 1 84 ? 18.391 -4.543 -11.310 1.00 62.34 84 PHE A N 1
ATOM 661 C CA . PHE A 1 84 ? 18.402 -6.000 -11.188 1.00 62.34 84 PHE A CA 1
ATOM 662 C C . PHE A 1 84 ? 19.183 -6.638 -12.339 1.00 62.34 84 PHE A C 1
ATOM 664 O O . PHE A 1 84 ? 18.999 -6.290 -13.502 1.00 62.34 84 PHE A O 1
ATOM 671 N N . ALA A 1 85 ? 20.074 -7.575 -12.012 1.00 58.88 85 ALA A N 1
ATOM 672 C CA . ALA A 1 85 ? 20.887 -8.287 -13.000 1.00 58.88 85 ALA A CA 1
ATOM 673 C C . ALA A 1 85 ? 20.131 -9.441 -13.692 1.00 58.88 85 ALA A C 1
ATOM 675 O O . ALA A 1 85 ? 20.601 -9.945 -14.710 1.00 58.88 85 ALA A O 1
ATOM 676 N N . SER A 1 86 ? 18.986 -9.864 -13.144 1.00 67.12 86 SER A N 1
ATOM 677 C CA . SER A 1 86 ? 18.123 -10.907 -13.704 1.00 67.12 86 SER A CA 1
ATOM 678 C C . SER A 1 86 ? 16.662 -10.717 -13.280 1.00 67.12 86 SER A C 1
ATOM 680 O O . SER A 1 86 ? 16.372 -9.963 -12.347 1.00 67.12 86 SER A O 1
ATOM 682 N N . GLU A 1 87 ? 15.747 -11.395 -13.976 1.00 68.06 87 GLU A N 1
ATOM 683 C CA . GLU A 1 87 ? 14.305 -11.383 -13.689 1.00 68.06 87 GLU A CA 1
ATOM 684 C C . GLU A 1 87 ? 14.002 -11.969 -12.303 1.00 68.06 87 GLU A C 1
ATOM 686 O O . GLU A 1 87 ? 13.203 -11.414 -11.553 1.00 68.06 87 GLU A O 1
ATOM 691 N N . GLU A 1 88 ? 14.724 -13.018 -11.907 1.00 71.62 88 GLU A N 1
ATOM 692 C CA . GLU A 1 88 ? 14.571 -13.657 -10.598 1.00 71.62 88 GLU A CA 1
ATOM 693 C C . GLU A 1 88 ? 14.952 -12.710 -9.452 1.00 71.62 88 GLU A C 1
ATOM 695 O O . 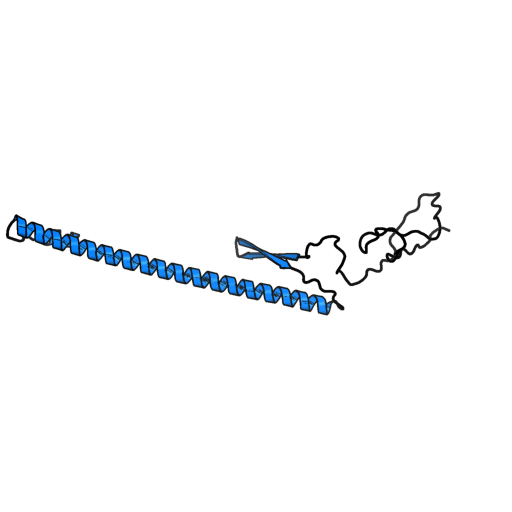GLU A 1 88 ? 14.299 -12.698 -8.411 1.00 71.62 88 GLU A O 1
ATOM 700 N N . ALA A 1 89 ? 15.980 -11.876 -9.644 1.00 64.88 89 ALA A N 1
ATOM 701 C CA . ALA A 1 89 ? 16.399 -10.897 -8.642 1.00 64.88 89 ALA A CA 1
ATOM 702 C C . ALA A 1 89 ? 15.359 -9.778 -8.453 1.00 64.88 89 ALA A C 1
ATOM 704 O O . ALA A 1 89 ? 15.168 -9.292 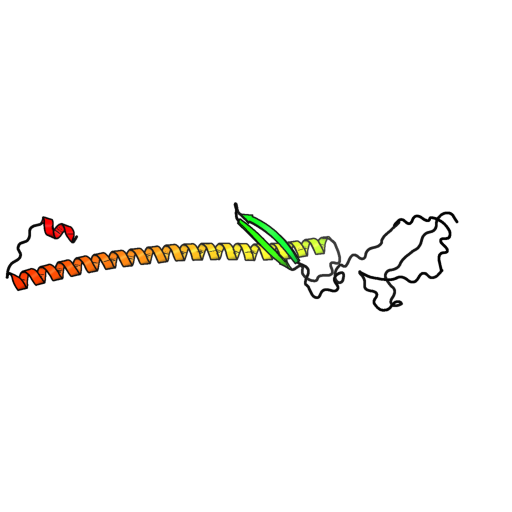-7.336 1.00 64.88 89 ALA A O 1
ATOM 705 N N . LEU A 1 90 ? 14.677 -9.382 -9.534 1.00 68.50 90 LEU A N 1
ATOM 706 C CA . LEU A 1 90 ? 13.554 -8.446 -9.476 1.00 68.50 90 LEU A CA 1
ATOM 707 C C . LEU A 1 90 ? 12.364 -9.073 -8.739 1.00 68.50 90 LEU A C 1
ATOM 709 O O . LEU A 1 90 ? 11.785 -8.436 -7.858 1.00 68.50 90 LEU A O 1
ATOM 713 N N . GLU A 1 91 ? 12.013 -10.316 -9.074 1.00 69.94 91 GLU A N 1
ATOM 714 C CA . GLU A 1 91 ? 10.923 -11.047 -8.425 1.00 69.94 91 GLU A CA 1
ATOM 715 C C . GLU A 1 91 ? 11.167 -11.186 -6.915 1.00 69.94 91 GLU A C 1
ATOM 717 O O . GLU A 1 91 ? 10.281 -10.894 -6.109 1.00 69.94 91 GLU A O 1
ATOM 722 N N . GLU A 1 92 ? 12.377 -11.579 -6.514 1.00 74.81 92 GLU A N 1
ATOM 723 C CA . GLU A 1 92 ? 12.743 -11.738 -5.106 1.00 74.81 92 GLU A CA 1
ATOM 724 C C . GLU A 1 92 ? 12.657 -10.409 -4.343 1.00 74.81 92 GLU A C 1
ATOM 726 O O . GLU A 1 92 ? 12.081 -10.355 -3.252 1.00 74.81 92 GLU A O 1
ATOM 731 N N . ALA A 1 93 ? 13.160 -9.320 -4.927 1.00 68.75 93 ALA A N 1
ATOM 732 C CA . ALA A 1 93 ? 13.114 -8.003 -4.304 1.00 68.75 93 ALA A CA 1
ATOM 733 C C . ALA A 1 93 ? 11.685 -7.462 -4.176 1.00 68.75 93 ALA A C 1
ATOM 735 O O . ALA A 1 93 ? 11.310 -6.970 -3.108 1.00 68.75 93 ALA A O 1
ATOM 736 N N . LEU A 1 94 ? 10.862 -7.597 -5.220 1.00 71.38 94 LEU A N 1
ATOM 737 C CA . LEU A 1 94 ? 9.450 -7.215 -5.169 1.00 71.38 94 LEU A CA 1
ATOM 738 C C . LEU A 1 94 ? 8.705 -8.020 -4.104 1.00 71.38 94 LEU A C 1
ATOM 740 O O . LEU A 1 94 ? 8.007 -7.441 -3.270 1.00 71.38 94 LEU A O 1
ATOM 744 N N . ASN A 1 95 ? 8.893 -9.340 -4.076 1.00 79.12 95 ASN A N 1
ATOM 745 C CA . ASN A 1 95 ? 8.266 -10.209 -3.085 1.00 79.12 95 ASN A CA 1
ATOM 746 C C . ASN A 1 95 ? 8.703 -9.862 -1.657 1.00 79.12 95 ASN A C 1
ATOM 748 O O . ASN A 1 95 ? 7.867 -9.859 -0.753 1.00 79.12 95 ASN A O 1
ATOM 752 N N . ALA A 1 96 ? 9.974 -9.523 -1.439 1.00 78.44 96 ALA A N 1
ATOM 753 C CA . ALA A 1 96 ? 10.475 -9.116 -0.130 1.00 78.44 96 ALA A CA 1
ATOM 754 C C . ALA A 1 96 ? 9.827 -7.811 0.361 1.00 78.44 96 ALA A C 1
ATOM 756 O O . ALA A 1 96 ? 9.349 -7.754 1.497 1.00 78.44 96 ALA A O 1
ATOM 757 N N . VAL A 1 97 ? 9.756 -6.789 -0.498 1.00 75.00 97 VAL A N 1
ATOM 758 C CA . VAL A 1 97 ? 9.132 -5.492 -0.179 1.00 75.00 97 VAL A CA 1
ATOM 759 C C . VAL A 1 97 ? 7.640 -5.659 0.100 1.00 75.00 97 VAL A C 1
ATOM 761 O O . VAL A 1 97 ? 7.113 -5.130 1.084 1.00 75.00 97 VAL A O 1
ATOM 764 N N . LEU A 1 98 ? 6.957 -6.437 -0.735 1.00 76.94 98 LEU A N 1
ATOM 765 C CA . LEU A 1 98 ? 5.545 -6.749 -0.566 1.00 76.94 98 LEU A CA 1
ATOM 766 C C . LEU A 1 98 ? 5.287 -7.459 0.771 1.00 76.94 98 LEU A C 1
ATOM 768 O O . LEU A 1 98 ? 4.388 -7.080 1.523 1.00 76.94 98 LEU A O 1
ATOM 772 N N . LEU A 1 99 ? 6.106 -8.457 1.105 1.00 80.75 99 LEU A N 1
ATOM 773 C CA . LEU A 1 99 ? 5.974 -9.253 2.323 1.00 80.75 99 LEU A CA 1
ATOM 774 C C . LEU A 1 99 ? 6.277 -8.447 3.592 1.00 80.75 99 LEU A C 1
ATOM 776 O O . LEU A 1 99 ? 5.582 -8.619 4.595 1.00 80.75 99 LEU A O 1
ATOM 780 N N . ASP A 1 100 ? 7.259 -7.545 3.558 1.00 79.94 100 ASP A N 1
ATOM 781 C CA . ASP A 1 100 ? 7.518 -6.597 4.649 1.00 79.94 100 ASP A CA 1
ATOM 782 C C . ASP A 1 100 ? 6.341 -5.632 4.852 1.00 79.94 100 ASP A C 1
ATOM 784 O O . ASP A 1 100 ? 5.853 -5.456 5.972 1.00 79.94 100 ASP A O 1
ATOM 788 N N . THR A 1 101 ? 5.812 -5.084 3.756 1.00 77.00 101 THR A N 1
ATOM 789 C CA . THR A 1 101 ? 4.640 -4.199 3.790 1.00 77.00 101 THR A CA 1
ATOM 790 C C . THR A 1 101 ? 3.427 -4.918 4.384 1.00 77.00 101 THR A C 1
ATOM 792 O O . THR A 1 101 ? 2.746 -4.375 5.255 1.00 77.00 101 THR A O 1
ATOM 795 N N . TRP A 1 102 ? 3.181 -6.172 3.988 1.00 75.62 102 TRP A N 1
ATOM 796 C CA . TRP A 1 102 ? 2.090 -6.975 4.546 1.00 75.62 102 TRP A CA 1
ATOM 797 C C . TRP A 1 102 ? 2.254 -7.275 6.032 1.00 75.62 102 TRP A C 1
ATOM 799 O O . TRP A 1 102 ? 1.260 -7.260 6.757 1.00 75.62 102 TRP A O 1
ATOM 809 N N . LYS A 1 103 ? 3.476 -7.534 6.506 1.00 82.06 103 LYS A N 1
ATOM 810 C CA . LYS A 1 103 ? 3.735 -7.751 7.937 1.00 82.06 103 LYS A CA 1
ATOM 811 C C . LYS A 1 103 ? 3.407 -6.510 8.756 1.00 82.06 103 LYS A C 1
ATOM 813 O O . LYS A 1 103 ? 2.679 -6.620 9.740 1.00 82.06 103 LYS A O 1
ATOM 818 N N . LYS A 1 104 ? 3.875 -5.340 8.315 1.00 81.31 104 LYS A N 1
ATOM 819 C CA . LYS A 1 104 ? 3.593 -4.054 8.972 1.00 81.31 104 LYS A CA 1
ATOM 820 C C . LYS A 1 104 ? 2.097 -3.750 9.009 1.00 81.31 104 LYS A C 1
ATOM 822 O O . LYS A 1 104 ? 1.583 -3.312 10.035 1.00 81.31 104 LYS A O 1
ATOM 827 N N . GLU A 1 105 ? 1.389 -4.024 7.917 1.00 77.12 105 GLU A N 1
ATOM 828 C CA . GLU A 1 105 ? -0.060 -3.828 7.850 1.00 77.12 105 GLU A CA 1
ATOM 829 C C . GLU A 1 105 ? -0.804 -4.751 8.827 1.00 77.12 105 GLU A C 1
ATOM 831 O O . GLU A 1 105 ? -1.680 -4.300 9.563 1.00 77.12 105 GLU A O 1
ATOM 836 N N . LEU A 1 106 ? -0.417 -6.029 8.889 1.00 79.19 106 LEU A N 1
ATOM 837 C CA . LEU A 1 106 ? -1.020 -7.009 9.796 1.00 79.19 106 LEU A CA 1
ATOM 838 C C . LEU A 1 106 ? -0.757 -6.668 11.271 1.00 79.19 106 LEU A C 1
ATOM 840 O O . LEU A 1 106 ? -1.631 -6.839 12.121 1.00 79.19 106 LEU A O 1
ATOM 844 N N . GLU A 1 107 ? 0.440 -6.180 11.591 1.00 82.62 107 GLU A N 1
ATOM 845 C CA . GLU A 1 107 ? 0.763 -5.684 12.931 1.00 82.62 107 GLU A CA 1
ATOM 846 C C . GLU A 1 107 ? -0.076 -4.458 13.295 1.00 82.62 107 GLU A C 1
ATOM 848 O O . GLU A 1 107 ? -0.614 -4.402 14.403 1.00 82.62 107 GLU A O 1
ATOM 853 N N . ARG A 1 108 ? -0.266 -3.517 12.360 1.00 79.81 108 ARG A N 1
ATOM 854 C CA . ARG A 1 108 ? -1.135 -2.355 12.580 1.00 79.81 108 ARG A CA 1
ATOM 855 C C . ARG A 1 108 ? -2.573 -2.778 12.867 1.00 79.81 108 ARG A C 1
ATOM 857 O O . ARG A 1 108 ? -3.162 -2.290 13.826 1.00 79.81 108 ARG A O 1
ATOM 864 N N . GLU A 1 109 ? -3.120 -3.714 12.091 1.00 77.31 109 GLU A N 1
ATOM 865 C CA . GLU A 1 109 ? -4.469 -4.249 12.317 1.00 77.31 109 GLU A CA 1
ATOM 866 C C . GLU A 1 109 ? -4.611 -4.874 13.709 1.00 77.31 109 GLU A C 1
ATOM 868 O O . GLU A 1 109 ? -5.573 -4.586 14.423 1.00 77.31 109 GLU A O 1
ATOM 873 N N . ARG A 1 110 ? -3.634 -5.685 14.133 1.00 79.00 110 ARG A N 1
ATOM 874 C CA . ARG A 1 110 ? -3.638 -6.294 15.472 1.00 79.00 110 ARG A CA 1
ATOM 875 C C . ARG A 1 110 ? -3.632 -5.246 16.581 1.00 79.00 110 ARG A C 1
ATOM 877 O O . ARG A 1 110 ? -4.412 -5.365 17.522 1.00 79.00 110 ARG A O 1
ATOM 884 N N . LEU A 1 111 ? -2.795 -4.219 16.451 1.00 82.94 111 LEU A N 1
ATOM 885 C CA . LEU A 1 111 ? -2.729 -3.118 17.413 1.00 82.94 111 LEU A CA 1
ATOM 886 C C . LEU A 1 111 ? -4.046 -2.331 17.459 1.00 82.94 111 LEU A C 1
ATOM 888 O O . LEU A 1 111 ? -4.547 -2.031 18.539 1.00 82.94 111 LEU A O 1
ATOM 892 N N . GLU A 1 112 ? -4.656 -2.040 16.308 1.00 81.06 112 GLU A N 1
ATOM 893 C CA . GLU A 1 112 ? -5.957 -1.363 16.246 1.00 81.06 112 GLU A CA 1
ATOM 894 C C . GLU A 1 112 ? -7.080 -2.182 16.906 1.00 81.06 112 GLU A C 1
ATOM 896 O O . GLU A 1 112 ? -7.984 -1.616 17.529 1.00 81.06 112 GLU A O 1
ATOM 901 N N . GLU A 1 113 ? -7.059 -3.510 16.775 1.00 81.75 113 GLU A N 1
ATOM 902 C CA . GLU A 1 113 ? -8.016 -4.389 17.450 1.00 81.75 113 GLU A CA 1
ATOM 903 C C . GLU A 1 113 ? -7.806 -4.443 18.965 1.00 81.75 113 GLU A C 1
ATOM 905 O O . GLU A 1 113 ? -8.791 -4.427 19.709 1.00 81.75 113 GLU A O 1
ATOM 910 N N . GLU A 1 114 ? -6.556 -4.496 19.426 1.00 83.81 114 GLU A N 1
ATOM 911 C CA . GLU A 1 114 ? -6.215 -4.473 20.852 1.00 83.81 114 GLU A CA 1
ATOM 912 C C . GLU A 1 114 ? -6.655 -3.158 21.500 1.00 83.81 114 GLU A C 1
ATOM 914 O O . GLU A 1 114 ? -7.399 -3.190 22.483 1.00 83.81 114 GLU A O 1
ATOM 919 N N . VAL A 1 115 ? -6.344 -2.015 20.882 1.00 86.19 115 VAL A N 1
ATOM 920 C CA . VAL A 1 115 ? -6.786 -0.692 21.357 1.00 86.19 115 VAL A CA 1
ATOM 921 C C . VAL A 1 115 ? -8.312 -0.620 21.448 1.00 86.19 115 VAL A C 1
ATOM 923 O O . VAL A 1 115 ? -8.854 -0.220 22.477 1.00 86.19 115 VAL A O 1
ATOM 926 N N . LYS A 1 116 ? -9.042 -1.090 20.427 1.00 86.81 116 LYS A N 1
ATOM 927 C CA . LYS A 1 116 ? -10.518 -1.110 20.460 1.00 86.81 116 LYS A CA 1
ATOM 928 C C . LYS A 1 116 ? -11.082 -2.008 21.561 1.00 86.81 116 LYS A C 1
ATOM 930 O O . LYS A 1 116 ? -12.182 -1.745 22.055 1.00 86.81 116 LYS A O 1
ATOM 935 N N . ARG A 1 117 ? -10.400 -3.102 21.916 1.00 84.69 117 ARG A N 1
ATOM 936 C CA . ARG A 1 117 ? -10.812 -3.969 23.033 1.00 84.69 117 ARG A CA 1
ATOM 937 C C . ARG A 1 117 ? -10.589 -3.271 24.367 1.00 84.69 117 ARG A C 1
ATOM 939 O O . ARG A 1 117 ? -11.512 -3.256 25.180 1.00 84.69 117 ARG A O 1
ATOM 946 N N . GLU A 1 118 ? -9.426 -2.658 24.558 1.00 86.25 118 GLU A N 1
ATOM 947 C CA . GLU A 1 118 ? -9.109 -1.906 25.774 1.00 86.25 118 GLU A CA 1
ATOM 948 C C . GLU A 1 118 ? -10.046 -0.712 25.975 1.00 86.25 118 GLU A C 1
ATOM 950 O O . GLU A 1 118 ? -10.545 -0.500 27.080 1.00 86.25 118 GLU A O 1
ATOM 955 N N . GLU A 1 119 ? -10.363 0.036 24.916 1.00 85.69 119 GLU A N 1
ATOM 956 C CA . GLU A 1 119 ? -11.328 1.139 24.972 1.00 85.69 119 GLU A CA 1
ATOM 957 C C . GLU A 1 119 ? -12.717 0.662 25.406 1.00 85.69 119 GLU A C 1
ATOM 959 O O . GLU A 1 119 ? -13.333 1.266 26.285 1.00 85.69 119 GLU A O 1
ATOM 964 N N . LYS A 1 120 ? -13.201 -0.454 24.845 1.00 89.94 120 LYS A N 1
ATOM 965 C CA . LYS A 1 120 ? -14.490 -1.044 25.240 1.00 89.94 120 LYS A CA 1
ATOM 966 C C . LYS A 1 120 ? -14.494 -1.501 26.695 1.00 89.94 120 LYS A C 1
ATOM 968 O O . LYS A 1 120 ? -15.498 -1.323 27.385 1.00 89.94 120 LYS A O 1
ATOM 973 N N . GLU A 1 121 ? -13.403 -2.098 27.163 1.00 88.50 121 GLU A N 1
ATOM 974 C CA . GLU A 1 121 ? -13.287 -2.533 28.553 1.00 88.50 121 GLU A CA 1
ATOM 975 C C . GLU A 1 121 ? -13.229 -1.338 29.513 1.00 88.50 121 GLU A C 1
ATOM 977 O O . GLU A 1 121 ? -13.931 -1.322 30.527 1.00 88.50 121 GLU A O 1
ATOM 982 N N . ASN A 1 122 ? -12.461 -0.304 29.172 1.00 88.94 122 ASN A N 1
ATOM 983 C CA . ASN A 1 122 ? -12.376 0.924 29.955 1.00 88.94 122 ASN A CA 1
ATOM 984 C C . ASN A 1 122 ? -13.714 1.666 30.011 1.00 88.94 122 ASN A C 1
ATOM 986 O O . ASN A 1 122 ? -14.096 2.141 31.080 1.00 88.94 122 ASN A O 1
ATOM 990 N N . GLU A 1 123 ? -14.453 1.729 28.904 1.00 89.94 123 GLU A N 1
ATOM 991 C CA . GLU A 1 123 ? -15.790 2.324 28.881 1.00 89.94 123 GLU A CA 1
ATOM 992 C C . GLU A 1 123 ? -16.765 1.536 29.763 1.00 89.94 123 GLU A C 1
ATOM 994 O O . GLU A 1 123 ? -17.488 2.118 30.572 1.00 89.94 123 GLU A O 1
ATOM 999 N N . LYS A 1 124 ? -16.721 0.199 29.706 1.00 91.62 124 LYS A N 1
ATOM 1000 C CA . LYS A 1 124 ? -17.523 -0.651 30.593 1.00 91.62 124 LYS A CA 1
ATOM 1001 C C . LYS A 1 124 ? -17.204 -0.390 32.070 1.00 91.62 124 LYS A C 1
ATOM 1003 O O . LYS A 1 124 ? -18.121 -0.177 32.861 1.00 91.62 124 LYS A O 1
ATOM 1008 N N . ARG A 1 125 ? -15.919 -0.322 32.438 1.00 86.69 125 ARG A N 1
ATOM 1009 C CA . ARG A 1 125 ? -15.482 0.006 33.809 1.00 86.69 125 ARG A CA 1
ATOM 1010 C C . ARG A 1 125 ? -15.948 1.397 34.246 1.00 86.69 125 ARG A C 1
ATOM 1012 O O . ARG A 1 125 ? -16.357 1.574 35.391 1.00 86.69 125 ARG A O 1
ATOM 1019 N N . ARG A 1 126 ? -15.919 2.391 33.350 1.00 85.25 126 ARG A N 1
ATOM 1020 C CA . ARG A 1 126 ? -16.437 3.742 33.628 1.00 85.25 126 ARG A CA 1
ATOM 1021 C C . ARG A 1 126 ? -17.932 3.724 33.913 1.00 85.25 126 ARG A C 1
ATOM 1023 O O . ARG A 1 126 ? -18.360 4.345 34.884 1.00 85.25 126 ARG A O 1
ATOM 1030 N N . GLN A 1 127 ? -18.714 2.993 33.122 1.00 87.00 127 GLN A N 1
ATOM 1031 C CA . GLN A 1 127 ? -20.149 2.855 33.368 1.00 87.00 127 GLN A CA 1
ATOM 1032 C C . GLN A 1 127 ? -20.438 2.155 34.696 1.00 87.00 127 GLN A C 1
ATOM 1034 O O . GLN A 1 127 ? -21.269 2.635 35.463 1.00 87.00 127 GLN A O 1
ATOM 1039 N N . GLU A 1 128 ? -19.714 1.086 35.022 1.00 86.44 128 GLU A N 1
ATOM 1040 C CA . GLU A 1 128 ? -19.843 0.406 36.315 1.00 86.44 128 GLU A CA 1
ATOM 1041 C C . GLU A 1 128 ? -19.551 1.366 37.482 1.00 86.44 128 GLU A C 1
ATOM 1043 O O . GLU A 1 128 ? -20.370 1.496 38.392 1.00 86.44 128 GLU A O 1
ATOM 1048 N N . LEU A 1 129 ? -18.462 2.138 37.424 1.00 81.44 129 LEU A N 1
ATOM 1049 C CA . LEU A 1 129 ? -18.140 3.141 38.449 1.00 81.44 129 LEU A CA 1
ATOM 1050 C C . LEU A 1 129 ? -19.210 4.234 38.572 1.00 81.44 129 LEU A C 1
ATOM 1052 O O . LEU A 1 129 ? -19.572 4.610 39.689 1.00 81.44 129 LEU A O 1
ATOM 1056 N N . LEU A 1 130 ? -19.751 4.719 37.450 1.00 86.31 130 LEU A N 1
ATOM 1057 C CA . LEU A 1 130 ? -20.851 5.686 37.448 1.00 86.31 130 LEU A CA 1
ATOM 1058 C C . LEU A 1 130 ? -22.105 5.104 38.108 1.00 86.31 130 LEU A C 1
ATOM 1060 O O . LEU A 1 130 ? -22.719 5.770 38.940 1.00 86.31 130 LEU A O 1
ATOM 1064 N N . THR A 1 131 ? -22.469 3.856 37.799 1.00 86.44 131 THR A N 1
ATOM 1065 C CA . THR A 1 131 ? -23.627 3.203 38.432 1.00 86.44 131 THR A CA 1
ATOM 1066 C C . THR A 1 131 ? -23.434 3.022 39.937 1.00 86.44 131 THR A C 1
ATOM 1068 O O . THR A 1 131 ? -24.346 3.326 40.706 1.00 86.44 131 THR A O 1
ATOM 1071 N N . VAL A 1 132 ? -22.239 2.622 40.383 1.00 84.81 132 VAL A N 1
ATOM 1072 C CA . VAL A 1 132 ? -21.905 2.506 41.812 1.00 84.81 132 VAL A CA 1
ATOM 1073 C C . VAL A 1 132 ? -21.981 3.871 42.503 1.00 84.81 132 VAL A C 1
ATOM 1075 O O . VAL A 1 132 ? -22.569 3.976 43.581 1.00 84.81 132 VAL A O 1
ATOM 1078 N N . GLY A 1 133 ? -21.461 4.926 41.870 1.00 82.19 133 GLY A N 1
ATOM 1079 C CA . GLY A 1 133 ? -21.563 6.301 42.363 1.00 82.19 133 GLY A CA 1
ATOM 1080 C C . GLY A 1 133 ? -23.014 6.764 42.519 1.00 82.19 133 GLY A C 1
ATOM 1081 O O . GLY A 1 133 ? -23.382 7.279 43.574 1.00 82.19 133 GLY A O 1
ATOM 1082 N N . MET A 1 134 ? -23.870 6.494 41.527 1.00 81.06 134 MET A N 1
ATOM 1083 C CA . MET A 1 134 ? -25.303 6.811 41.599 1.00 81.06 134 MET A CA 1
ATOM 1084 C C . MET A 1 134 ? -26.008 6.065 42.737 1.00 81.06 134 MET A C 1
ATOM 1086 O O . MET A 1 134 ? -26.843 6.651 43.425 1.00 81.06 134 MET A O 1
ATOM 1090 N N . VAL A 1 135 ? -25.687 4.786 42.958 1.00 84.88 135 VAL A N 1
ATOM 1091 C CA . VAL A 1 135 ? -26.239 4.006 44.080 1.00 84.88 135 VAL A CA 1
ATOM 1092 C C . VAL A 1 135 ? -25.801 4.607 45.415 1.00 84.88 135 VAL A C 1
ATOM 1094 O O . VAL A 1 135 ? -26.622 4.765 46.319 1.00 84.88 135 VAL A O 1
ATOM 1097 N N . TRP A 1 136 ? -24.529 4.988 45.543 1.00 84.19 136 TRP A N 1
ATOM 1098 C CA . TRP A 1 136 ? -24.019 5.629 46.753 1.00 84.19 136 TRP A CA 1
ATOM 1099 C C . TRP A 1 136 ? -24.696 6.980 47.020 1.00 84.19 136 TRP A C 1
ATOM 1101 O O . TRP A 1 136 ? -25.128 7.239 48.142 1.00 84.19 136 TRP A O 1
ATOM 1111 N N . GLU A 1 137 ? -24.880 7.812 45.994 1.00 81.00 137 GLU A N 1
ATOM 1112 C CA . GLU A 1 137 ? -25.602 9.083 46.110 1.00 81.00 137 GLU A CA 1
ATOM 1113 C C . GLU A 1 137 ? -27.074 8.911 46.488 1.00 81.00 137 GLU A C 1
ATOM 1115 O O . GLU A 1 137 ? -27.593 9.703 47.278 1.00 81.00 137 GLU A O 1
ATOM 1120 N N . ARG A 1 138 ? -27.761 7.895 45.948 1.00 78.88 138 ARG A N 1
ATOM 1121 C CA . ARG A 1 138 ? -29.140 7.573 46.354 1.00 78.88 138 ARG A CA 1
ATOM 1122 C C . ARG A 1 138 ? -29.196 7.196 47.829 1.00 78.88 138 ARG A C 1
ATOM 1124 O O . ARG A 1 138 ? -29.979 7.793 48.564 1.00 78.88 138 ARG A O 1
ATOM 1131 N N . LYS A 1 139 ? -28.311 6.299 48.282 1.00 79.94 139 LYS A N 1
ATOM 1132 C CA . LYS A 1 139 ? -28.216 5.914 49.700 1.00 79.94 139 LYS A CA 1
ATOM 1133 C C . LYS A 1 139 ? -27.906 7.112 50.594 1.00 79.94 139 LYS A C 1
ATOM 1135 O O . LYS A 1 139 ? -28.548 7.285 51.624 1.00 79.94 139 LYS A O 1
ATOM 1140 N N . ARG A 1 140 ? -26.970 7.978 50.190 1.00 81.81 140 ARG A N 1
ATOM 1141 C CA . ARG A 1 140 ? -26.639 9.205 50.928 1.00 81.81 140 ARG A CA 1
ATOM 1142 C C . ARG A 1 140 ? -27.845 10.136 51.055 1.00 81.81 140 ARG A C 1
ATOM 1144 O O . ARG A 1 140 ? -28.094 10.639 52.145 1.00 81.81 140 ARG A O 1
ATOM 1151 N N . ARG A 1 141 ? -28.593 10.360 49.969 1.00 78.19 141 ARG A N 1
ATOM 1152 C CA . ARG A 1 141 ? -29.812 11.187 49.994 1.00 78.19 141 ARG A CA 1
ATOM 1153 C C . ARG A 1 141 ? -30.894 10.596 50.891 1.00 78.19 141 ARG A C 1
ATOM 1155 O O . ARG A 1 141 ? -31.491 11.345 51.655 1.00 78.19 141 ARG A O 1
ATOM 1162 N N . ALA A 1 142 ? -31.092 9.281 50.849 1.00 76.56 142 ALA A N 1
ATOM 1163 C CA . ALA A 1 142 ? -32.040 8.598 51.724 1.00 76.56 142 ALA A CA 1
ATOM 1164 C C . ALA A 1 142 ? -31.682 8.796 53.206 1.00 76.56 142 ALA A C 1
ATOM 1166 O O . ALA A 1 142 ? -32.526 9.197 53.998 1.00 76.56 142 ALA A O 1
ATOM 1167 N N . VAL A 1 143 ? -30.408 8.609 53.570 1.00 81.62 143 VAL A N 1
ATOM 1168 C CA . VAL A 1 143 ? -29.935 8.830 54.947 1.00 81.62 143 VAL A CA 1
ATOM 1169 C C . VAL A 1 143 ? -30.128 10.284 55.386 1.00 81.62 143 VAL A C 1
ATOM 1171 O O . VAL A 1 143 ? -30.600 10.519 56.492 1.00 81.62 143 VAL A O 1
ATOM 1174 N N . LEU A 1 144 ? -29.801 11.261 54.533 1.00 82.25 144 LEU A N 1
ATOM 1175 C CA . LEU A 1 144 ? -30.001 12.679 54.855 1.00 82.25 144 LEU A CA 1
ATOM 1176 C C . LEU A 1 144 ? -31.481 13.025 55.063 1.00 82.25 144 LEU A C 1
ATOM 1178 O O . LEU A 1 144 ? -31.800 13.733 56.009 1.00 82.25 144 LEU A O 1
ATOM 1182 N N . SER A 1 145 ? -32.373 12.483 54.231 1.00 79.00 145 SER A N 1
ATOM 1183 C CA . SER A 1 145 ? -33.820 12.676 54.375 1.00 79.00 145 SER A CA 1
ATOM 1184 C C . SER A 1 145 ? -34.357 12.083 55.681 1.00 79.00 145 SER A C 1
ATOM 1186 O O . SER A 1 145 ? -35.196 12.705 56.327 1.00 79.00 145 SER A O 1
ATOM 1188 N N . ILE A 1 146 ? -33.852 10.917 56.095 1.00 78.94 146 ILE A N 1
ATOM 1189 C CA . ILE A 1 146 ? -34.209 10.287 57.375 1.00 78.94 146 ILE A CA 1
ATOM 1190 C C . ILE A 1 146 ? -33.758 11.158 58.558 1.00 78.94 146 ILE A C 1
ATOM 1192 O O . ILE A 1 146 ? -34.511 11.329 59.515 1.00 78.94 146 ILE A O 1
ATOM 1196 N N . ILE A 1 147 ? -32.546 11.723 58.493 1.00 79.88 147 ILE A N 1
ATOM 1197 C CA . ILE A 1 147 ? -32.028 12.636 59.526 1.00 79.88 147 ILE A CA 1
ATOM 1198 C C . ILE A 1 147 ? -32.894 13.899 59.607 1.00 79.88 147 ILE A C 1
ATOM 1200 O O . ILE A 1 147 ? -33.313 14.277 60.695 1.00 79.88 147 ILE A O 1
ATOM 1204 N N . GLU A 1 148 ? -33.225 14.508 58.468 1.00 81.75 148 GLU A N 1
ATOM 1205 C CA . GLU A 1 148 ? -34.055 15.717 58.407 1.00 81.75 148 GLU A CA 1
ATOM 1206 C C . GLU A 1 148 ? -35.464 15.491 58.980 1.00 81.75 148 GLU A C 1
ATOM 1208 O O . GLU A 1 148 ? -35.962 16.316 59.750 1.00 81.75 148 GLU A O 1
ATOM 1213 N N . GLN A 1 149 ? -36.098 14.353 58.675 1.00 75.06 149 GLN A N 1
ATOM 1214 C CA . GLN A 1 149 ? -37.389 13.985 59.267 1.00 75.06 149 GLN A CA 1
ATOM 1215 C C . GLN A 1 149 ? -37.302 13.834 60.788 1.00 75.06 149 GLN A C 1
ATOM 1217 O O . GLN A 1 149 ? -38.178 14.325 61.503 1.00 75.06 149 GLN A O 1
ATOM 1222 N N . PHE A 1 150 ? -36.244 13.192 61.289 1.00 73.88 150 PHE A N 1
ATOM 1223 C CA . PHE A 1 150 ? -36.036 13.029 62.725 1.00 73.88 150 PHE A CA 1
ATOM 1224 C C . PHE A 1 150 ? -35.824 14.372 63.428 1.00 73.88 150 PHE A C 1
ATOM 1226 O O . PHE A 1 150 ? -36.459 14.626 64.450 1.00 73.88 150 PHE A O 1
ATOM 1233 N N . ASP A 1 151 ? -35.000 15.252 62.861 1.00 78.94 151 ASP A N 1
ATOM 1234 C CA . ASP A 1 151 ? -34.749 16.587 63.411 1.00 78.94 151 ASP A CA 1
ATOM 1235 C C . ASP A 1 151 ? -36.020 17.456 63.415 1.00 78.94 151 ASP A C 1
ATOM 1237 O O . ASP A 1 151 ? -36.220 18.265 64.322 1.00 78.94 151 ASP A O 1
ATOM 1241 N N . THR A 1 152 ? -36.907 17.271 62.432 1.00 78.69 152 THR A N 1
ATOM 1242 C CA . THR A 1 152 ? -38.138 18.065 62.289 1.00 78.69 152 THR A CA 1
ATOM 1243 C C . THR A 1 152 ? -39.284 17.553 63.167 1.00 78.69 152 THR A C 1
ATOM 1245 O O . THR A 1 152 ? -40.056 18.350 63.704 1.00 78.69 152 THR A O 1
ATOM 1248 N N . HIS A 1 153 ? -39.428 16.233 63.314 1.00 78.25 153 HIS A N 1
ATOM 1249 C CA . HIS A 1 153 ? -40.607 15.617 63.936 1.00 78.25 153 HIS A CA 1
ATOM 1250 C C . HIS A 1 153 ? -40.315 14.863 65.242 1.00 78.25 153 HIS A C 1
ATOM 1252 O O . HIS A 1 153 ? -41.241 14.604 66.008 1.00 78.25 153 HIS A O 1
ATOM 1258 N N . GLY A 1 154 ? -39.054 14.541 65.542 1.00 70.75 154 GLY A N 1
ATOM 1259 C CA . GLY A 1 154 ? -38.633 13.837 66.761 1.00 70.75 154 GLY A CA 1
ATOM 1260 C C . GLY A 1 154 ? -38.917 12.328 66.776 1.00 70.75 154 GLY A C 1
ATOM 1261 O O . GLY A 1 154 ? -38.653 11.671 67.782 1.00 70.75 154 GLY A O 1
ATOM 1262 N N . TYR A 1 155 ? -39.458 11.769 65.690 1.00 64.75 155 TYR A N 1
ATOM 1263 C CA . TYR A 1 155 ? -39.709 10.338 65.502 1.00 64.75 155 TYR A CA 1
ATOM 1264 C C . TYR A 1 155 ? -39.708 9.976 64.008 1.00 64.75 155 TYR A C 1
ATOM 1266 O O . TYR A 1 155 ? -39.822 10.849 63.150 1.00 64.75 155 TYR A O 1
ATOM 1274 N N . PHE A 1 156 ? -39.568 8.684 63.704 1.00 62.56 156 PHE A N 1
ATOM 1275 C CA . PHE A 1 156 ? -39.613 8.154 62.340 1.00 62.56 156 PHE A CA 1
ATOM 1276 C C . PHE A 1 156 ? -41.018 7.615 62.044 1.00 62.56 156 PHE A C 1
ATOM 1278 O O . PHE A 1 156 ? -41.437 6.653 62.687 1.00 62.56 156 PHE A O 1
ATOM 1285 N N . ASP A 1 157 ? -41.737 8.201 61.086 1.00 59.00 157 ASP A N 1
ATOM 1286 C CA . ASP A 1 157 ? -42.990 7.636 60.568 1.00 59.00 157 ASP A CA 1
ATOM 1287 C C . ASP A 1 157 ? -42.668 6.861 59.283 1.00 59.00 157 ASP A C 1
ATOM 1289 O O . ASP A 1 157 ? -42.549 7.429 58.200 1.00 59.00 157 ASP A O 1
ATOM 1293 N N . LEU A 1 158 ? -42.356 5.569 59.423 1.00 55.06 158 LEU A N 1
ATOM 1294 C CA . LEU A 1 158 ? -41.862 4.741 58.321 1.00 55.06 158 LEU A CA 1
ATOM 1295 C C . LEU A 1 158 ? -42.999 3.913 57.733 1.00 55.06 158 LEU A C 1
ATOM 1297 O O . LEU A 1 158 ? -43.265 2.800 58.193 1.00 55.06 158 LEU A O 1
ATOM 1301 N N . ASN A 1 159 ? -43.613 4.409 56.661 1.00 55.78 159 ASN A N 1
ATOM 1302 C CA . ASN A 1 159 ? -44.358 3.538 55.765 1.00 55.78 159 ASN A CA 1
ATOM 1303 C C . ASN A 1 159 ? -43.348 2.798 54.872 1.00 55.78 159 ASN A C 1
ATOM 1305 O O . ASN A 1 159 ? -42.561 3.407 54.147 1.00 55.78 159 ASN A O 1
ATOM 1309 N N . THR A 1 160 ? -43.309 1.471 54.969 1.00 54.47 160 THR A N 1
ATOM 1310 C CA . THR A 1 160 ? -42.242 0.632 54.385 1.00 54.47 160 THR A CA 1
ATOM 1311 C C . THR A 1 160 ? -42.200 0.704 52.853 1.00 54.47 160 THR A C 1
ATOM 1313 O O . THR A 1 160 ? -41.157 0.457 52.249 1.00 54.47 160 THR A O 1
ATOM 1316 N N . ASP A 1 161 ? -43.304 1.124 52.237 1.00 56.44 161 ASP A N 1
ATOM 1317 C CA . ASP A 1 161 ? -43.427 1.342 50.797 1.00 56.44 161 ASP A CA 1
ATOM 1318 C C . ASP A 1 161 ? -42.711 2.614 50.304 1.00 56.44 161 ASP A C 1
ATOM 1320 O O . ASP A 1 161 ? -42.252 2.649 49.163 1.00 56.44 161 ASP A O 1
ATOM 1324 N N . GLU A 1 162 ? -42.528 3.636 51.151 1.00 53.09 162 GLU A N 1
ATOM 1325 C CA . GLU A 1 162 ? -41.827 4.879 50.775 1.00 53.09 162 GLU A CA 1
ATOM 1326 C C . GLU A 1 162 ? -40.298 4.712 50.786 1.00 53.09 162 GLU A C 1
ATOM 1328 O O . GLU A 1 162 ? -39.588 5.335 49.996 1.00 53.09 162 GLU A O 1
ATOM 1333 N N . LEU A 1 163 ? -39.783 3.794 51.611 1.00 53.00 163 LEU A N 1
ATOM 1334 C CA . LEU A 1 163 ? -38.367 3.410 51.643 1.00 53.00 163 LEU A CA 1
ATOM 1335 C C . LEU A 1 163 ? -37.932 2.595 50.414 1.00 53.00 163 LEU A C 1
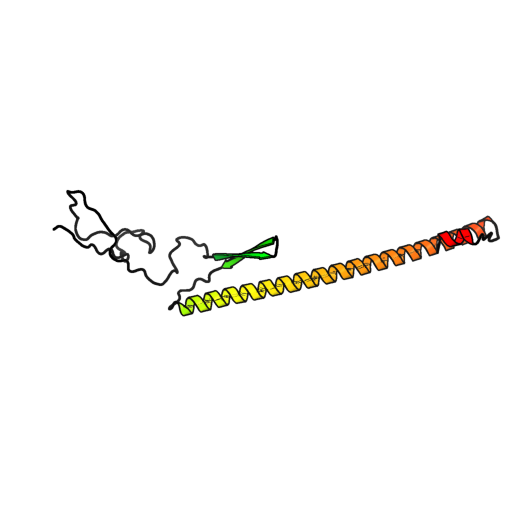ATOM 1337 O O . LEU A 1 163 ? -36.766 2.661 50.018 1.00 53.00 163 LEU A O 1
ATOM 1341 N N . ASN A 1 164 ? -38.853 1.859 49.784 1.00 54.88 164 ASN A N 1
ATOM 1342 C CA . ASN A 1 164 ? -38.565 1.054 48.591 1.00 54.88 164 ASN A CA 1
ATOM 1343 C C . ASN A 1 164 ? -38.213 1.900 47.358 1.00 54.88 164 ASN A C 1
ATOM 1345 O O . ASN A 1 164 ? -37.582 1.393 46.438 1.00 54.88 164 ASN A O 1
ATOM 1349 N N . ALA A 1 165 ? -38.562 3.191 47.330 1.00 53.25 165 ALA A N 1
ATOM 1350 C CA . ALA A 1 165 ? -38.165 4.090 46.245 1.00 53.25 165 ALA A CA 1
ATOM 1351 C C . ALA A 1 165 ? -36.661 4.456 46.268 1.00 53.25 165 ALA A C 1
ATOM 1353 O O . ALA A 1 165 ? -36.153 5.044 45.309 1.00 53.25 165 ALA A O 1
ATOM 1354 N N . PHE A 1 166 ? -35.947 4.123 47.351 1.00 47.03 166 PHE A N 1
ATOM 1355 C CA . PHE A 1 166 ? -34.558 4.528 47.596 1.00 47.03 166 PHE A CA 1
ATOM 1356 C C . PHE A 1 166 ? -33.541 3.369 47.652 1.00 47.03 166 PHE A C 1
ATOM 1358 O O . PHE A 1 166 ? -32.337 3.642 47.745 1.00 47.03 166 PHE A O 1
ATOM 1365 N N . ILE A 1 167 ? -33.996 2.111 47.582 1.00 48.53 167 ILE A N 1
ATOM 1366 C CA . ILE A 1 167 ? -33.180 0.879 47.496 1.00 48.53 167 ILE A CA 1
ATOM 1367 C C . ILE A 1 167 ? -33.104 0.429 46.035 1.00 48.53 167 ILE A C 1
ATOM 1369 O O . ILE A 1 167 ? -31.982 0.080 45.600 1.00 48.53 167 ILE A O 1
#

Secondary structure (DSSP, 8-state):
---------S--TTSTT--SSS--PPPSS-----S------------S--TTS-SSS---EEEEEEEETTEEEEEEEEPP----SSHHHHHHHHHHHHHHHHHHHHHHHHHHHHHHHHHHHHHHHHHHHHHHHHHHHHHHHHHHHHHHHHHHHSS----HHHHTT--

Organism: Meloidogyne hapla (NCBI:txid6305)